Protein AF-A0A0D0CBL3-F1 (afdb_monomer)

pLDDT: mean 82.19, std 15.25, range [39.78, 95.94]

Foldseek 3Di:
DPQDQLNLQQVQLCVVVPDTDAPPQQADPLADPVCNVVGDDPQWDFDQDSNRYTGTAAGQQDDQPDRRQVSHDPHDPPPRDRDHDDCVPDDDDLPPFAAQDKRKGPQKDKDWAQDPDDDDDPPHAPPRNTDIDIDHPDPGMYIDHDHRRVHD

Sequence (152 aa):
MCTNASETYARLLLHHGHGYPLWVPEPNEALPQEYLTEGVGVGDVGIVTAGGSFDFLFNVFKPAEHLINRCQPGGLPEGFVPLPWDPRFLQVNSHQHRSGVPISSRGTQSIEFEVGASAPIPGAPSKIEGGIELKFSDSRGAMLMLPNGASE

Secondary structure (DSSP, 8-state):
----HHHHHHHHHGGG-SS---SS-SPPTTS-HHHHHH-S-TTEEEEE-TTS-EEEEEETTS-TTSHHHHT-TT-SPTT--PPP--GGG----TTSS-TT--EE-TTEEEEEE--TT--PPTTS-TT-SSEEEEEESSS---EEPPGGGS--

Nearest PDB structures (foldseek):
  2cui-assembly1_A  TM=2.599E-01  e=6.346E+00  Homo sapiens
  8eyr-assembly1_A  TM=2.418E-01  e=8.286E+00  Mus musculus

Mean predicted aligned error: 8.56 Å

Solvent-accessible surface area (backbone atoms only — not comparable to full-atom values): 9678 Å² total; per-residue (Å²): 131,88,74,51,70,28,57,49,38,22,64,41,48,38,83,74,69,85,56,83,56,58,62,36,77,68,63,61,84,90,51,56,69,70,46,65,71,68,43,92,55,94,51,58,40,62,45,78,43,90,77,17,31,56,50,79,59,36,42,46,58,49,48,72,85,35,69,78,35,57,73,31,92,85,58,72,65,89,86,72,70,53,47,91,79,59,79,85,74,60,86,81,63,80,73,76,40,57,57,84,55,64,52,56,20,84,67,56,46,77,47,81,37,83,41,83,87,70,76,89,61,89,86,58,38,97,81,60,72,40,50,78,48,78,46,55,76,51,102,67,75,34,75,45,78,43,53,56,20,69,45,132

Organism: NCBI:txid944289

Radius of gyration: 18.69 Å; Cα contacts (8 Å, |Δi|>4): 217; chains: 1; bounding box: 47×32×45 Å

Structure (mmCIF, N/CA/C/O backbone):
data_AF-A0A0D0CBL3-F1
#
_entry.id   AF-A0A0D0CBL3-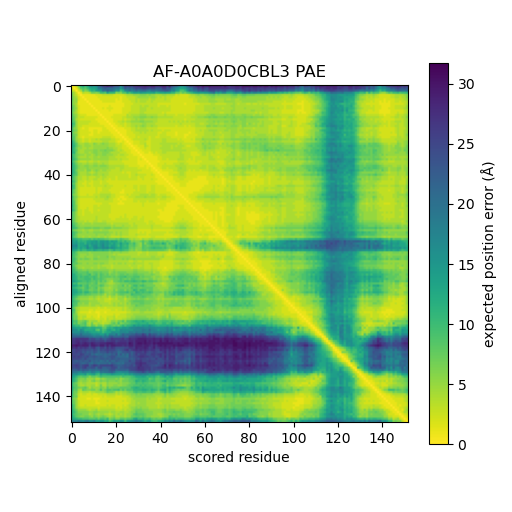F1
#
loop_
_atom_site.group_PDB
_atom_site.id
_atom_site.type_symbol
_atom_site.label_atom_id
_atom_site.label_alt_id
_atom_site.label_comp_id
_atom_site.label_asym_id
_atom_site.label_entity_id
_atom_site.label_seq_id
_atom_site.pdbx_PDB_ins_code
_atom_site.Cartn_x
_atom_site.Cartn_y
_atom_site.Cartn_z
_atom_site.occupancy
_atom_site.B_iso_or_equiv
_atom_site.auth_seq_id
_atom_site.auth_comp_id
_atom_site.auth_asym_id
_atom_site.auth_atom_id
_atom_site.pdbx_PDB_model_num
ATOM 1 N N . MET A 1 1 ? -7.022 -7.325 -22.869 1.00 41.88 1 MET A N 1
ATOM 2 C CA . MET A 1 1 ? -7.421 -6.451 -21.746 1.00 41.88 1 MET A CA 1
ATOM 3 C C . MET A 1 1 ? -6.266 -5.501 -21.487 1.00 41.88 1 MET A C 1
ATOM 5 O O . MET A 1 1 ? -5.156 -5.985 -21.302 1.00 41.88 1 MET A O 1
ATOM 9 N N . CYS A 1 2 ? -6.475 -4.186 -21.576 1.00 48.31 2 CYS A N 1
ATOM 10 C CA . CYS A 1 2 ? -5.443 -3.217 -21.208 1.00 48.31 2 CYS A CA 1
ATOM 11 C C . CYS A 1 2 ? -5.295 -3.256 -19.684 1.00 48.31 2 CYS A C 1
ATOM 13 O O . CYS A 1 2 ? -6.184 -2.794 -18.978 1.00 48.31 2 CYS A O 1
ATOM 15 N N . THR A 1 3 ? -4.222 -3.868 -19.187 1.00 61.81 3 THR A N 1
ATOM 16 C CA . THR A 1 3 ? -3.874 -3.829 -17.762 1.00 61.81 3 THR A CA 1
ATOM 17 C C . THR A 1 3 ? -3.612 -2.374 -17.393 1.00 61.81 3 THR A C 1
ATOM 19 O O . THR A 1 3 ? -2.796 -1.731 -18.060 1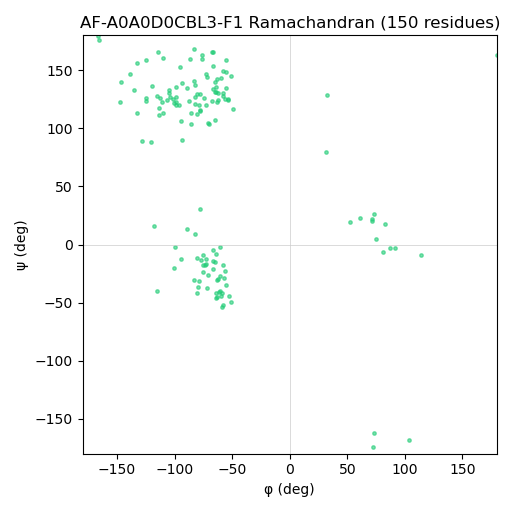.00 61.81 3 THR A O 1
ATOM 22 N N . ASN A 1 4 ? -4.307 -1.837 -16.391 1.00 85.38 4 ASN A N 1
ATOM 23 C CA . ASN A 1 4 ? -4.087 -0.455 -15.964 1.00 85.38 4 ASN A CA 1
ATOM 24 C C . ASN A 1 4 ? -2.674 -0.300 -15.345 1.00 85.38 4 ASN A C 1
ATOM 26 O O . ASN A 1 4 ? -1.962 -1.287 -15.104 1.00 85.38 4 ASN A O 1
ATOM 30 N N . A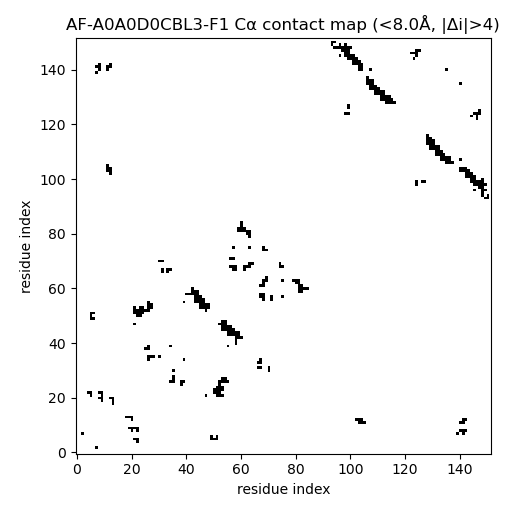LA A 1 5 ? -2.214 0.944 -15.173 1.00 91.19 5 ALA A N 1
ATOM 31 C CA . ALA A 1 5 ? -0.848 1.218 -14.718 1.00 91.19 5 ALA A CA 1
ATOM 32 C C . ALA A 1 5 ? -0.572 0.633 -13.324 1.00 91.19 5 ALA A C 1
ATOM 34 O O . ALA A 1 5 ? 0.476 0.021 -13.128 1.00 91.19 5 ALA A O 1
ATOM 35 N N . SER A 1 6 ? -1.538 0.733 -12.405 1.00 93.62 6 SER A N 1
ATOM 36 C CA . SER A 1 6 ? -1.432 0.215 -11.037 1.00 93.62 6 SER A CA 1
ATOM 37 C C . SER A 1 6 ? -1.275 -1.306 -10.994 1.00 93.62 6 SER A C 1
ATOM 39 O O . SER A 1 6 ? -0.384 -1.813 -10.316 1.00 93.62 6 SER A O 1
ATOM 41 N N . GLU A 1 7 ? -2.061 -2.052 -11.772 1.00 93.12 7 GLU A N 1
ATOM 42 C CA . GLU A 1 7 ? -1.938 -3.509 -11.878 1.00 93.12 7 GLU A CA 1
ATOM 43 C C . GLU A 1 7 ? -0.588 -3.913 -12.486 1.00 93.12 7 GLU A C 1
ATOM 45 O O . GLU A 1 7 ? 0.062 -4.855 -12.029 1.00 93.12 7 GLU A O 1
ATOM 50 N N . THR A 1 8 ? -0.138 -3.191 -13.517 1.00 93.38 8 THR A N 1
ATOM 51 C CA . THR A 1 8 ? 1.170 -3.443 -14.134 1.00 93.38 8 THR A CA 1
ATOM 52 C C . THR A 1 8 ? 2.301 -3.185 -13.145 1.00 93.38 8 THR A C 1
ATOM 54 O O . THR A 1 8 ? 3.188 -4.028 -13.025 1.00 93.38 8 THR A O 1
ATOM 57 N N . TYR A 1 9 ? 2.242 -2.072 -12.419 1.00 94.81 9 TYR A N 1
ATOM 58 C CA . TYR A 1 9 ? 3.202 -1.702 -11.389 1.00 94.81 9 TYR A CA 1
ATOM 59 C C . TYR A 1 9 ? 3.285 -2.759 -10.286 1.00 94.81 9 TYR A C 1
ATOM 61 O O . TYR A 1 9 ? 4.358 -3.318 -10.049 1.00 94.81 9 TYR A O 1
ATOM 69 N N . ALA A 1 10 ? 2.138 -3.109 -9.693 1.00 95.00 10 ALA A N 1
ATOM 70 C CA . ALA A 1 10 ? 2.061 -4.109 -8.639 1.00 95.00 10 ALA A CA 1
ATOM 71 C C . ALA A 1 10 ? 2.616 -5.455 -9.121 1.00 95.00 10 ALA A C 1
ATOM 73 O O . ALA A 1 10 ? 3.535 -6.003 -8.519 1.00 95.00 10 ALA A O 1
ATOM 74 N N . ARG A 1 11 ? 2.141 -5.960 -10.267 1.00 93.88 11 ARG A N 1
ATOM 75 C CA . ARG A 1 11 ? 2.584 -7.250 -10.820 1.00 93.88 11 ARG A CA 1
ATOM 76 C C . ARG A 1 11 ? 4.089 -7.294 -11.081 1.00 93.88 11 ARG A C 1
ATOM 78 O O . ARG A 1 11 ? 4.717 -8.322 -10.837 1.00 93.88 11 ARG A O 1
ATOM 85 N N . LEU A 1 12 ? 4.659 -6.213 -11.610 1.00 95.19 12 LEU A N 1
ATOM 86 C CA . LEU A 1 12 ? 6.072 -6.171 -11.972 1.00 95.19 12 LEU A CA 1
ATOM 87 C C . LEU A 1 12 ? 7.006 -6.039 -10.767 1.00 95.19 12 LEU A C 1
ATOM 89 O O . LEU A 1 12 ? 8.152 -6.454 -10.888 1.00 95.19 12 LEU A O 1
ATOM 93 N N . LEU A 1 13 ? 6.549 -5.512 -9.629 1.00 95.50 13 LEU A N 1
ATOM 94 C CA . LEU A 1 13 ? 7.373 -5.392 -8.420 1.00 95.50 13 LEU A CA 1
ATOM 95 C C . LEU A 1 13 ? 7.103 -6.495 -7.382 1.00 95.50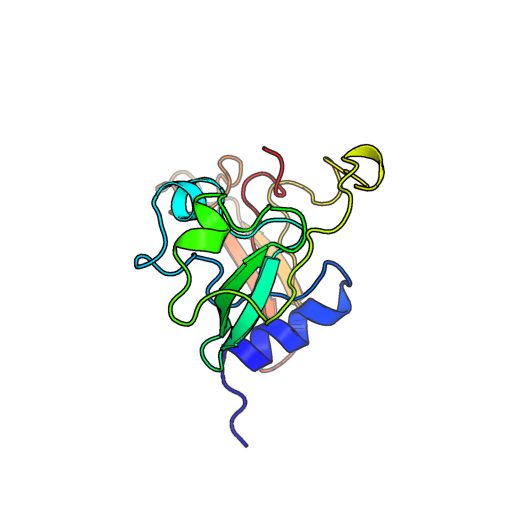 13 LEU A C 1
ATOM 97 O O . LEU A 1 13 ? 7.980 -6.790 -6.571 1.00 95.50 13 LEU A O 1
ATOM 101 N N . LEU A 1 14 ? 5.947 -7.170 -7.438 1.00 94.31 14 LEU A N 1
ATOM 102 C CA . LEU A 1 14 ? 5.545 -8.202 -6.468 1.00 94.31 14 LEU A CA 1
ATOM 103 C C . LEU A 1 14 ? 6.551 -9.359 -6.357 1.00 94.31 14 LEU A C 1
ATOM 105 O O . LEU A 1 14 ? 6.702 -9.959 -5.295 1.00 94.31 14 LEU A O 1
ATOM 109 N N . HIS A 1 15 ? 7.280 -9.662 -7.435 1.00 91.12 15 HIS A N 1
ATOM 110 C CA . HIS A 1 15 ? 8.254 -10.757 -7.452 1.00 91.12 15 HIS A CA 1
ATOM 111 C C . HIS A 1 15 ? 9.443 -10.553 -6.500 1.00 91.12 15 HIS A C 1
ATOM 113 O O . HIS A 1 15 ? 10.200 -11.498 -6.287 1.00 91.12 15 HIS A O 1
ATOM 119 N N . HIS A 1 16 ? 9.668 -9.335 -5.994 1.00 91.38 16 HIS A N 1
ATOM 120 C CA . HIS A 1 16 ? 10.720 -9.060 -5.010 1.00 91.38 16 HIS A CA 1
ATOM 121 C C . HIS A 1 16 ? 10.359 -9.546 -3.603 1.00 91.38 16 HIS A C 1
ATOM 123 O O . HIS A 1 16 ? 11.246 -9.708 -2.771 1.00 91.38 16 HIS A O 1
ATOM 129 N N . GLY A 1 17 ? 9.076 -9.810 -3.327 1.00 90.62 17 GLY A N 1
ATOM 130 C CA . GLY A 1 17 ? 8.637 -10.332 -2.031 1.00 90.62 17 GLY A CA 1
ATOM 131 C C . GLY A 1 17 ? 8.709 -9.319 -0.883 1.00 90.62 17 GLY A C 1
ATOM 132 O O . GLY A 1 17 ? 8.761 -9.721 0.273 1.00 90.62 17 GLY A O 1
ATOM 133 N N . HIS A 1 18 ? 8.705 -8.016 -1.179 1.00 89.31 18 HIS A N 1
ATOM 134 C CA . HIS A 1 18 ? 8.755 -6.936 -0.180 1.00 89.31 18 HIS A CA 1
ATOM 135 C C . HIS A 1 18 ? 7.370 -6.479 0.314 1.00 89.31 18 HIS A C 1
ATOM 137 O O . HIS A 1 18 ? 7.252 -5.431 0.937 1.00 89.31 18 HIS A O 1
ATOM 143 N N . GLY A 1 19 ? 6.318 -7.246 0.020 1.00 90.00 19 GLY A N 1
ATOM 144 C CA . GLY A 1 19 ? 4.926 -6.849 0.233 1.00 90.00 19 GLY A CA 1
ATOM 145 C C . GLY A 1 19 ? 4.231 -6.437 -1.065 1.00 90.00 19 GLY A C 1
ATOM 146 O O . GLY A 1 19 ? 4.730 -6.698 -2.163 1.00 90.00 19 GLY A O 1
ATOM 147 N N . TYR A 1 20 ? 3.045 -5.838 -0.938 1.00 93.06 20 TYR A N 1
ATOM 148 C CA . TYR A 1 20 ? 2.241 -5.407 -2.080 1.00 93.06 20 TYR A CA 1
ATOM 149 C C . TYR A 1 20 ? 2.627 -3.979 -2.515 1.00 93.06 20 TYR A C 1
ATOM 151 O O . TYR A 1 20 ? 2.535 -3.067 -1.694 1.00 93.06 20 TYR A O 1
ATOM 159 N N . PRO A 1 21 ? 3.024 -3.739 -3.779 1.00 93.00 21 PRO A N 1
ATOM 160 C CA . PRO A 1 21 ? 3.384 -2.402 -4.250 1.00 93.00 21 PRO A CA 1
ATOM 161 C C . PRO A 1 21 ? 2.128 -1.565 -4.525 1.00 93.00 21 PRO A C 1
ATOM 163 O O . PRO A 1 21 ? 1.359 -1.885 -5.435 1.00 93.00 21 PRO A O 1
ATOM 166 N N . LEU A 1 22 ? 1.929 -0.485 -3.767 1.00 92.50 22 LEU A N 1
ATOM 167 C CA . LEU A 1 22 ? 0.858 0.485 -4.013 1.00 92.50 22 LEU A CA 1
ATOM 168 C C . LEU A 1 22 ? 1.281 1.493 -5.085 1.00 92.50 22 LEU A C 1
ATOM 170 O O . LEU A 1 22 ? 2.410 1.975 -5.078 1.00 92.50 22 LEU A O 1
ATOM 174 N N . TRP A 1 23 ? 0.369 1.803 -6.007 1.00 93.44 23 TRP A N 1
ATOM 175 C CA . TRP A 1 23 ? 0.608 2.795 -7.063 1.00 93.44 23 TRP A CA 1
ATOM 176 C C . TRP A 1 23 ? 0.427 4.223 -6.548 1.00 93.44 23 TRP A C 1
ATOM 178 O O . TRP A 1 23 ? 1.169 5.114 -6.945 1.00 93.44 23 TRP A O 1
ATOM 188 N N . VAL A 1 24 ? -0.550 4.414 -5.659 1.00 92.00 24 VAL A N 1
ATOM 189 C CA . VAL A 1 24 ? -0.801 5.665 -4.939 1.00 92.00 24 VAL A CA 1
ATOM 190 C C . VAL A 1 24 ? -0.672 5.338 -3.452 1.00 92.00 24 VAL A C 1
ATOM 192 O O . VAL A 1 24 ? -1.643 4.874 -2.849 1.00 92.00 24 VAL A O 1
ATOM 195 N N . PRO A 1 25 ? 0.543 5.425 -2.885 1.00 88.31 25 PRO A N 1
ATOM 196 C CA . PRO A 1 25 ? 0.784 5.060 -1.493 1.00 88.31 25 PRO A CA 1
ATOM 197 C C . PRO A 1 25 ? 0.212 6.075 -0.494 1.00 88.31 25 PRO A C 1
ATOM 199 O O . PRO A 1 25 ? 0.087 5.746 0.683 1.00 88.31 25 PRO A O 1
ATOM 202 N N . GLU A 1 26 ? -0.116 7.293 -0.931 1.00 89.00 26 GLU A N 1
ATOM 203 C CA . GLU A 1 26 ? -0.629 8.345 -0.063 1.00 89.00 26 GLU A CA 1
ATOM 204 C C . GLU A 1 26 ? -1.997 7.969 0.538 1.00 89.00 26 GLU A C 1
ATOM 206 O O . GLU A 1 26 ? -2.880 7.480 -0.179 1.00 89.00 26 GLU A O 1
ATOM 211 N N . PRO A 1 27 ? -2.203 8.206 1.847 1.00 86.94 27 PRO A N 1
ATOM 212 C CA . PRO A 1 27 ? -3.490 7.967 2.479 1.00 86.94 27 PRO A CA 1
ATOM 213 C C . PRO A 1 27 ? -4.550 8.935 1.943 1.00 86.94 27 PRO A C 1
ATOM 215 O O . PRO A 1 27 ? -4.259 10.052 1.518 1.00 86.94 27 PRO A O 1
ATOM 218 N N . ASN A 1 28 ? -5.812 8.514 2.004 1.00 85.69 28 ASN A N 1
ATOM 219 C CA . ASN A 1 28 ? -6.939 9.365 1.638 1.00 85.69 28 ASN A CA 1
ATOM 220 C C . ASN A 1 28 ? -7.030 10.575 2.586 1.00 85.69 28 ASN A C 1
ATOM 222 O O . ASN A 1 28 ? -7.198 10.392 3.788 1.00 85.69 28 ASN A O 1
ATOM 226 N N . GLU A 1 29 ? -6.994 11.793 2.038 1.00 87.62 29 GLU A N 1
ATOM 227 C CA . GLU A 1 29 ? -7.055 13.067 2.779 1.00 87.62 29 GLU A CA 1
ATOM 228 C C . GLU A 1 29 ? -8.316 13.237 3.647 1.00 87.62 29 GLU A C 1
ATOM 230 O O . GLU A 1 29 ? -8.339 14.069 4.550 1.00 87.62 29 GLU A O 1
ATOM 235 N N . ALA A 1 30 ? -9.368 12.452 3.398 1.00 86.56 30 ALA A N 1
ATOM 236 C CA . ALA A 1 30 ? -10.570 12.429 4.229 1.00 86.56 30 ALA A CA 1
ATOM 237 C C . ALA A 1 30 ? -10.379 11.690 5.570 1.00 86.56 30 ALA A C 1
ATOM 239 O O . ALA A 1 30 ? -11.278 11.718 6.415 1.00 86.56 30 ALA A O 1
ATOM 240 N N . LEU A 1 31 ? -9.252 10.998 5.764 1.00 87.62 31 LEU A N 1
ATOM 241 C CA . LEU A 1 31 ? -8.933 10.294 7.004 1.00 87.62 31 LEU A CA 1
ATOM 242 C C . LEU A 1 31 ? -8.496 11.270 8.112 1.00 87.62 31 LEU A C 1
ATOM 244 O O . LEU A 1 31 ? -8.086 12.397 7.831 1.00 87.62 31 LEU A O 1
ATOM 248 N N . PRO A 1 32 ? -8.576 10.862 9.393 1.00 88.00 32 PRO A N 1
ATOM 249 C CA . PRO A 1 32 ? -8.149 11.700 10.511 1.00 88.00 32 PRO A CA 1
ATOM 250 C C . PRO A 1 32 ? -6.686 12.115 10.401 1.00 88.00 32 PRO A C 1
ATOM 252 O O . PRO A 1 32 ? -5.851 11.344 9.926 1.00 88.00 32 PRO A O 1
ATOM 255 N N . GLN A 1 33 ? -6.361 13.296 10.928 1.00 89.94 33 GLN A N 1
ATOM 256 C CA . GLN A 1 33 ? -5.004 13.843 10.900 1.00 89.94 33 GLN A CA 1
ATOM 257 C C . GLN A 1 33 ? -3.973 12.889 11.519 1.00 89.94 33 GLN A C 1
ATOM 259 O O . GLN A 1 33 ? -2.841 12.816 11.043 1.00 89.94 33 GLN A O 1
ATOM 264 N N . GLU A 1 34 ? -4.360 12.141 12.554 1.00 88.19 34 GLU A N 1
ATOM 265 C CA . GLU A 1 34 ? -3.517 11.121 13.174 1.00 88.19 34 GLU A CA 1
ATOM 266 C C . GLU A 1 34 ? -3.112 10.042 12.161 1.00 88.19 34 GLU A C 1
ATOM 268 O O . GLU A 1 34 ? -1.936 9.706 12.064 1.00 88.19 34 GLU A O 1
ATOM 273 N N . TYR A 1 35 ? -4.057 9.566 11.345 1.00 90.38 35 TYR A N 1
ATOM 274 C CA . TYR A 1 35 ? -3.778 8.578 10.302 1.00 90.38 35 TYR A CA 1
ATOM 275 C C . TYR A 1 35 ? -2.991 9.182 9.136 1.00 90.38 35 TYR A C 1
ATOM 277 O O . TYR A 1 35 ? -2.094 8.540 8.607 1.00 90.38 35 TYR A O 1
ATOM 285 N N . LEU A 1 36 ? -3.272 10.429 8.746 1.00 90.50 36 LEU A N 1
ATOM 286 C CA . LEU A 1 36 ? -2.503 11.111 7.696 1.00 90.50 36 LEU A CA 1
ATOM 287 C C . LEU A 1 36 ? -1.033 11.315 8.083 1.00 90.50 36 LEU A C 1
ATOM 289 O O . LEU A 1 36 ? -0.166 11.333 7.215 1.00 90.50 36 LEU A O 1
ATOM 293 N N . THR A 1 37 ? -0.762 11.477 9.380 1.00 88.44 37 THR A N 1
ATOM 294 C CA . THR A 1 37 ? 0.595 11.669 9.907 1.00 88.44 37 THR A CA 1
ATOM 295 C C . THR A 1 37 ? 1.346 10.343 10.035 1.00 88.44 37 THR A C 1
ATOM 297 O O . THR A 1 37 ? 2.528 10.292 9.713 1.00 88.44 37 THR A O 1
ATOM 300 N N . GLU A 1 38 ? 0.678 9.282 10.502 1.00 86.38 38 GLU A N 1
ATOM 301 C CA . GLU A 1 38 ? 1.283 7.948 10.661 1.00 86.38 38 GLU A CA 1
ATOM 302 C C . GLU A 1 38 ? 1.373 7.173 9.332 1.00 86.38 38 GLU A C 1
ATOM 304 O O . GLU A 1 38 ? 2.307 6.401 9.126 1.00 86.38 38 GLU A O 1
ATOM 309 N N . GLY A 1 39 ? 0.427 7.393 8.417 1.00 88.50 39 GLY A N 1
ATOM 310 C CA . GLY A 1 39 ? 0.280 6.631 7.181 1.00 88.50 39 GLY A CA 1
ATOM 311 C C . GLY A 1 39 ? -0.266 5.218 7.408 1.00 88.50 39 GLY A C 1
ATOM 312 O O . GLY A 1 39 ? -0.857 4.906 8.442 1.00 88.50 39 GLY A O 1
ATOM 313 N N . VAL A 1 40 ? -0.078 4.353 6.407 1.00 89.69 40 VAL A N 1
ATOM 314 C CA . VAL A 1 40 ? -0.478 2.941 6.492 1.00 89.69 40 VAL A CA 1
ATOM 315 C C . VAL A 1 40 ? 0.387 2.220 7.522 1.00 89.69 40 VAL A C 1
ATOM 317 O O . VAL A 1 40 ? 1.612 2.185 7.405 1.00 89.69 40 VAL A O 1
ATOM 320 N N . GLY A 1 41 ? -0.260 1.604 8.508 1.00 89.31 41 GLY A N 1
ATOM 321 C CA . GLY A 1 41 ? 0.387 0.950 9.638 1.00 89.31 41 GLY A CA 1
ATOM 322 C C . GLY A 1 41 ? 0.194 -0.565 9.678 1.00 89.31 41 GLY A C 1
ATOM 323 O O . GLY A 1 41 ? -0.668 -1.156 9.024 1.00 89.31 41 GLY A O 1
ATOM 324 N N . VAL A 1 42 ? 0.997 -1.230 10.512 1.00 91.38 42 VAL A N 1
ATOM 325 C CA . VAL A 1 42 ? 0.828 -2.666 10.760 1.00 91.38 42 VAL A CA 1
ATOM 326 C C . VAL A 1 42 ? -0.514 -2.923 11.450 1.00 91.38 42 VAL A C 1
ATOM 328 O O . VAL A 1 42 ? -0.849 -2.295 12.454 1.00 91.38 42 VAL A O 1
ATOM 331 N N . GLY A 1 43 ? -1.263 -3.890 10.920 1.00 93.50 43 GLY A N 1
ATOM 332 C CA . GLY A 1 43 ? -2.600 -4.241 11.398 1.00 93.50 43 GLY A CA 1
ATOM 333 C C . GLY A 1 43 ? -3.733 -3.509 10.691 1.00 93.50 43 GLY A C 1
ATOM 334 O O . GLY A 1 43 ? -4.892 -3.807 10.978 1.00 93.50 43 GLY A O 1
ATOM 335 N N . ASP A 1 44 ? -3.423 -2.598 9.772 1.00 93.75 44 ASP A N 1
ATOM 336 C CA . ASP A 1 44 ? -4.437 -1.964 8.945 1.00 93.75 44 ASP A CA 1
ATOM 337 C C . ASP A 1 44 ? -5.124 -2.991 8.044 1.00 93.75 44 ASP A C 1
ATOM 339 O O . ASP A 1 44 ? -4.498 -3.792 7.346 1.00 93.75 44 ASP A O 1
ATOM 343 N N . VAL A 1 45 ? -6.447 -2.935 8.058 1.00 94.06 45 VAL A N 1
ATOM 344 C CA . VAL A 1 45 ? -7.337 -3.633 7.143 1.00 94.06 45 VAL A CA 1
ATOM 345 C C . VAL A 1 45 ? -7.850 -2.595 6.166 1.00 94.06 45 VAL A C 1
ATOM 347 O O . VAL A 1 45 ? -8.273 -1.513 6.571 1.00 94.06 45 VAL A O 1
ATOM 350 N N . GLY A 1 46 ? -7.821 -2.919 4.880 1.00 92.44 46 GLY A N 1
ATOM 351 C CA . GLY A 1 46 ? -8.254 -2.003 3.838 1.00 92.44 46 GLY A CA 1
ATOM 352 C C . GLY A 1 46 ? -8.449 -2.682 2.494 1.00 92.44 46 GLY A C 1
ATOM 353 O O . GLY A 1 46 ? -8.241 -3.890 2.349 1.00 92.44 46 GLY A O 1
ATOM 354 N N . ILE A 1 47 ? -8.862 -1.891 1.508 1.00 92.88 47 ILE A N 1
ATOM 355 C CA . ILE A 1 47 ? -9.120 -2.335 0.138 1.00 92.88 47 ILE A CA 1
ATOM 356 C C . ILE A 1 47 ? -8.084 -1.698 -0.784 1.00 92.88 47 ILE A C 1
ATOM 358 O O . ILE A 1 47 ? -7.947 -0.479 -0.827 1.00 92.88 47 ILE A O 1
ATOM 362 N N . VAL A 1 48 ? -7.381 -2.514 -1.571 1.00 93.38 48 VAL A N 1
ATOM 363 C CA . VAL A 1 48 ? -6.573 -1.993 -2.681 1.00 93.38 48 VAL A CA 1
ATOM 364 C C . VAL A 1 48 ? -7.510 -1.663 -3.837 1.00 93.38 48 VAL A C 1
ATOM 366 O O . VAL A 1 48 ? -8.156 -2.550 -4.399 1.00 93.38 48 VAL A O 1
ATOM 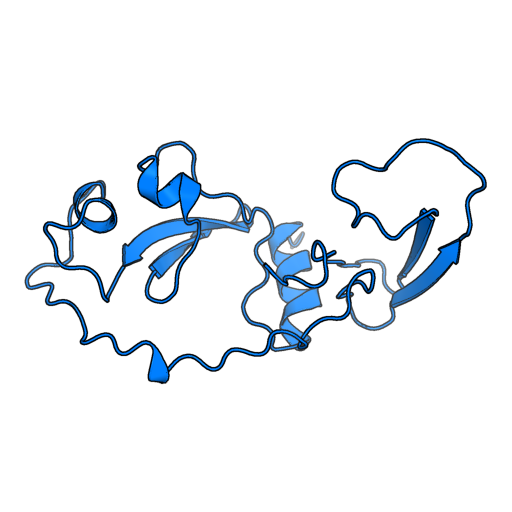369 N N . THR A 1 49 ? -7.609 -0.383 -4.184 1.00 92.12 49 THR A N 1
ATOM 370 C CA . THR A 1 49 ? -8.537 0.086 -5.216 1.00 92.12 49 THR A CA 1
ATOM 371 C C . THR A 1 49 ? -8.017 -0.232 -6.616 1.00 92.12 49 THR A C 1
ATOM 373 O O . THR A 1 49 ? -6.824 -0.446 -6.834 1.00 92.12 49 THR A O 1
ATOM 376 N N . ALA A 1 50 ? -8.896 -0.190 -7.623 1.00 90.75 50 ALA A N 1
ATOM 377 C CA . ALA A 1 50 ? -8.472 -0.314 -9.020 1.00 90.75 50 ALA A CA 1
ATOM 378 C C . ALA A 1 50 ? -7.496 0.806 -9.445 1.00 90.75 50 ALA A C 1
ATOM 380 O O . ALA A 1 50 ? -6.664 0.593 -10.328 1.00 90.75 50 ALA A O 1
ATOM 381 N N . GLY A 1 51 ? -7.571 1.978 -8.800 1.00 90.31 51 GLY A N 1
ATOM 382 C CA . GLY A 1 51 ? -6.621 3.082 -8.971 1.00 90.31 51 GLY A CA 1
ATOM 383 C C . GLY A 1 51 ? -5.251 2.820 -8.336 1.00 90.31 51 GLY A C 1
ATOM 384 O O . GLY A 1 51 ? -4.295 3.518 -8.654 1.00 90.31 51 GLY A O 1
ATOM 385 N N . GLY A 1 52 ? -5.134 1.778 -7.508 1.00 92.06 52 GLY A N 1
ATOM 386 C CA . GLY A 1 52 ? -3.906 1.384 -6.822 1.00 92.06 52 GLY A CA 1
ATOM 387 C C . GLY A 1 52 ? -3.624 2.150 -5.529 1.00 92.06 52 GLY A C 1
ATOM 388 O O . GLY A 1 52 ? -2.482 2.120 -5.069 1.00 92.06 52 GLY A O 1
ATOM 389 N N . SER A 1 53 ? -4.645 2.805 -4.969 1.00 92.62 53 SER A N 1
ATOM 390 C CA . SER A 1 53 ? -4.653 3.357 -3.607 1.00 92.62 53 SER A CA 1
ATOM 391 C C . SER A 1 53 ? -5.021 2.286 -2.580 1.00 92.62 53 SER A C 1
ATOM 393 O O . SER A 1 53 ? -5.520 1.216 -2.946 1.00 92.62 53 SER A O 1
ATOM 395 N N . PHE A 1 54 ? -4.824 2.590 -1.299 1.00 93.25 54 PHE A N 1
ATOM 396 C CA . PHE A 1 54 ? -5.284 1.770 -0.182 1.00 93.25 54 PHE A CA 1
ATOM 397 C C . PHE A 1 54 ? -6.374 2.499 0.616 1.00 93.25 54 PHE A C 1
ATOM 399 O O . PHE A 1 54 ? -6.105 3.488 1.295 1.00 93.25 54 PHE A O 1
ATOM 406 N N . ASP A 1 55 ? -7.605 1.994 0.538 1.00 91.19 55 ASP A N 1
ATOM 407 C CA . ASP A 1 55 ? -8.743 2.509 1.300 1.00 91.19 55 ASP A CA 1
ATOM 408 C C . ASP A 1 55 ? -8.769 1.849 2.680 1.00 91.19 55 ASP A C 1
ATOM 410 O O . ASP A 1 55 ? -9.147 0.683 2.825 1.00 91.19 55 ASP A O 1
ATOM 414 N N . PHE A 1 56 ? -8.341 2.598 3.693 1.00 92.12 56 PHE A N 1
ATOM 415 C CA . PHE A 1 56 ? -8.281 2.150 5.081 1.00 92.12 56 PHE A CA 1
ATOM 416 C C . PHE A 1 56 ? -9.679 1.907 5.681 1.00 92.12 56 PHE A C 1
ATOM 418 O O . PHE A 1 56 ? -10.556 2.766 5.584 1.00 92.12 56 PHE A O 1
ATOM 425 N N . LEU A 1 57 ? -9.860 0.769 6.364 1.00 92.12 57 LEU A N 1
ATOM 426 C CA . LEU A 1 57 ? -11.118 0.360 7.003 1.00 92.12 57 LEU A CA 1
ATOM 427 C C . LEU A 1 57 ? -11.059 0.270 8.527 1.00 92.12 57 LEU A C 1
ATOM 429 O O . LEU A 1 57 ? -12.052 0.564 9.165 1.00 92.12 57 LEU A O 1
ATOM 433 N N . PHE A 1 58 ? -9.985 -0.231 9.132 1.00 93.75 58 PHE A N 1
ATOM 434 C CA . PHE A 1 58 ? -9.741 -0.214 10.586 1.00 93.75 58 PHE A CA 1
ATOM 435 C C . PHE A 1 58 ? -8.399 -0.887 10.873 1.00 93.75 58 PHE A C 1
ATOM 437 O O . PHE A 1 58 ? -7.880 -1.629 10.044 1.00 93.75 58 PHE A O 1
ATOM 444 N N . ASN A 1 59 ? -7.845 -0.675 12.062 1.00 94.44 59 ASN A N 1
ATOM 445 C CA . ASN A 1 59 ? -6.657 -1.372 12.529 1.00 94.44 59 ASN A CA 1
ATOM 446 C C . ASN A 1 59 ? -7.040 -2.447 13.558 1.00 94.44 59 ASN A C 1
ATOM 448 O O . ASN A 1 59 ? -7.699 -2.157 14.561 1.00 94.44 59 ASN A O 1
ATOM 452 N N . VAL A 1 60 ? -6.606 -3.689 13.330 1.00 95.75 60 VAL A N 1
ATOM 453 C CA . VAL A 1 60 ? -6.960 -4.846 14.175 1.00 95.75 60 VAL A CA 1
ATOM 454 C C . VAL A 1 60 ? -6.388 -4.781 15.591 1.00 95.75 60 VAL A C 1
ATOM 456 O O . VAL A 1 60 ? -6.898 -5.460 16.475 1.00 95.75 60 VAL A O 1
ATOM 459 N N . PHE A 1 61 ? -5.336 -3.997 15.825 1.00 95.00 61 PHE A N 1
ATOM 460 C CA . PHE A 1 61 ? -4.663 -3.890 17.122 1.00 95.00 61 PHE A CA 1
ATOM 461 C C . PHE A 1 61 ? -5.171 -2.724 17.971 1.00 95.00 61 PHE A C 1
ATOM 463 O O . PHE A 1 61 ? -4.854 -2.628 19.157 1.00 95.00 61 PHE A O 1
ATOM 470 N N . LYS A 1 62 ? -5.943 -1.809 17.377 1.00 93.06 62 LYS A N 1
ATOM 471 C CA . LYS A 1 62 ? -6.470 -0.635 18.071 1.00 93.06 62 LYS A CA 1
ATOM 472 C C . LYS A 1 62 ? -7.871 -0.936 18.625 1.00 93.06 62 LYS A C 1
ATOM 474 O O . LYS A 1 62 ? -8.673 -1.568 17.938 1.00 93.06 62 LYS A O 1
ATOM 479 N N . PRO A 1 63 ? -8.202 -0.495 19.851 1.00 93.94 63 PRO A N 1
ATOM 480 C CA . PRO A 1 63 ? -9.550 -0.654 20.393 1.00 93.94 63 PRO A CA 1
ATOM 481 C C . PRO A 1 63 ? -10.564 0.205 19.625 1.00 93.94 63 PRO A C 1
ATOM 483 O O . PRO A 1 63 ? -10.187 1.114 18.881 1.00 93.94 63 PRO A O 1
ATOM 486 N N . ALA A 1 64 ? -11.855 -0.069 19.813 1.00 92.25 64 ALA A N 1
ATOM 487 C CA . ALA A 1 64 ? -12.926 0.606 19.081 1.00 92.25 64 ALA A CA 1
ATOM 488 C C . ALA A 1 64 ? -12.981 2.120 19.339 1.00 92.25 64 ALA A C 1
ATOM 490 O O . ALA A 1 64 ? -13.348 2.906 18.469 1.00 92.25 64 ALA A O 1
ATOM 491 N N . GLU A 1 65 ? -12.565 2.535 20.531 1.00 90.94 65 GLU A N 1
ATOM 492 C CA . GLU A 1 65 ? -12.565 3.920 20.988 1.00 90.94 65 GLU A CA 1
ATOM 493 C C . GLU A 1 65 ? -11.361 4.717 20.464 1.00 90.94 65 GLU A C 1
ATOM 495 O O . GLU A 1 65 ? -11.336 5.946 20.585 1.00 90.94 65 GLU A O 1
ATOM 500 N N . HIS A 1 66 ? -10.360 4.038 19.889 1.00 91.06 66 HIS A N 1
ATOM 501 C CA . HIS A 1 66 ? -9.182 4.683 19.322 1.00 91.06 66 HIS A CA 1
ATOM 502 C C . HIS A 1 66 ? -9.571 5.554 18.125 1.00 91.06 66 HIS A C 1
ATOM 504 O O . HIS A 1 66 ? -10.373 5.139 17.290 1.00 91.06 66 HIS A O 1
ATOM 510 N N . LEU A 1 67 ? -8.955 6.734 17.999 1.00 88.31 67 LEU A N 1
ATOM 511 C CA . LEU A 1 67 ? -9.289 7.730 16.969 1.00 88.31 67 LEU A CA 1
ATOM 512 C C . LEU A 1 67 ? -9.309 7.129 15.558 1.00 88.31 67 LEU A C 1
ATOM 514 O O . LEU A 1 67 ? -10.311 7.240 14.859 1.00 88.31 67 LEU A O 1
ATOM 518 N N . ILE A 1 68 ? -8.249 6.397 15.208 1.00 88.81 68 ILE A N 1
ATOM 519 C CA . ILE A 1 68 ? -8.109 5.694 13.924 1.00 88.81 68 ILE A CA 1
ATOM 520 C C . ILE A 1 68 ? -9.309 4.774 13.607 1.00 88.81 68 ILE A C 1
ATOM 522 O O . ILE A 1 68 ? -9.824 4.810 12.495 1.00 88.81 68 ILE A O 1
ATOM 526 N N . ASN A 1 69 ? -9.796 3.986 14.572 1.00 92.25 69 ASN A N 1
ATOM 527 C CA . ASN A 1 69 ? -10.905 3.049 14.342 1.00 92.25 69 ASN A CA 1
ATOM 528 C C . ASN A 1 69 ? -12.279 3.722 14.434 1.00 92.25 69 ASN A C 1
ATOM 530 O O . ASN A 1 69 ? -13.218 3.320 13.752 1.00 92.25 69 ASN A O 1
ATOM 534 N N . ARG A 1 70 ? -12.405 4.763 15.261 1.00 85.88 70 ARG A N 1
ATOM 535 C CA . ARG A 1 70 ? -13.669 5.470 15.487 1.00 85.88 70 ARG A CA 1
ATOM 536 C C . ARG A 1 70 ? -14.113 6.301 14.283 1.00 85.88 70 ARG A C 1
ATOM 538 O O . ARG A 1 70 ? -15.300 6.564 14.130 1.00 85.88 70 ARG A O 1
ATOM 545 N N . CYS A 1 71 ? -13.177 6.732 13.444 1.00 74.00 71 CYS A N 1
ATOM 546 C CA . CYS A 1 71 ? -13.453 7.608 12.305 1.00 74.00 71 CYS A CA 1
ATOM 547 C C . CYS A 1 71 ? -13.971 6.879 11.058 1.00 74.00 71 CYS A C 1
ATOM 549 O O . CYS A 1 71 ? -14.086 7.488 9.998 1.00 74.00 71 CYS A O 1
ATOM 551 N N . GLN A 1 72 ? -14.297 5.593 11.182 1.00 73.19 72 GLN A N 1
ATOM 552 C CA . GLN A 1 72 ? -14.668 4.748 10.059 1.00 73.19 72 GLN A CA 1
ATOM 553 C C . GLN A 1 72 ? -16.136 4.906 9.651 1.00 73.19 72 GLN A C 1
ATOM 555 O O . GLN A 1 72 ? -17.035 4.649 10.464 1.00 73.19 72 GLN A O 1
ATOM 560 N N . PRO A 1 73 ? -16.416 5.300 8.392 1.00 67.19 73 PRO A N 1
ATOM 561 C CA . PRO A 1 73 ? -17.776 5.354 7.875 1.00 67.19 73 PRO A CA 1
ATOM 562 C C . PRO A 1 73 ? -18.360 3.934 7.810 1.00 67.19 73 PRO A C 1
ATOM 564 O O . PRO A 1 73 ? -17.974 3.132 6.969 1.00 67.19 73 PRO A O 1
ATOM 567 N N . GLY A 1 74 ? -19.292 3.617 8.712 1.00 74.44 74 GLY A N 1
ATOM 568 C CA . GLY A 1 74 ? -19.910 2.286 8.821 1.00 74.44 74 GLY A CA 1
ATOM 569 C C . GLY A 1 74 ? -19.591 1.538 10.117 1.00 74.44 74 GLY A C 1
ATOM 570 O O . GLY A 1 74 ? -20.254 0.546 10.412 1.00 74.44 74 GLY A O 1
ATOM 571 N N . GLY A 1 75 ? -18.661 2.053 10.928 1.00 83.88 75 GLY A N 1
ATOM 572 C CA . GLY A 1 75 ? -18.267 1.439 12.194 1.00 83.88 75 GLY A CA 1
ATOM 573 C C . GLY A 1 75 ? -17.435 0.166 12.019 1.00 83.88 75 GLY A C 1
ATOM 574 O O . GLY A 1 75 ? -17.033 -0.205 10.919 1.00 83.88 75 GLY A O 1
ATOM 575 N N . LEU A 1 76 ? -17.147 -0.492 13.139 1.00 93.56 76 LEU A N 1
ATOM 576 C CA . LEU A 1 76 ? -16.391 -1.744 13.165 1.00 93.56 76 LEU A CA 1
ATOM 577 C C . LEU A 1 76 ? -17.323 -2.948 12.981 1.00 93.56 76 LEU A C 1
ATOM 579 O O . LEU A 1 76 ? -18.519 -2.836 13.263 1.00 93.56 76 LEU A O 1
ATOM 583 N N . PRO A 1 77 ? -16.791 -4.113 12.563 1.00 92.25 77 PRO A N 1
ATOM 584 C CA . PRO A 1 77 ? -17.558 -5.353 12.549 1.00 92.25 77 PRO A CA 1
ATOM 585 C C . PRO A 1 77 ? -18.230 -5.628 13.900 1.00 92.25 77 PRO A C 1
ATOM 587 O O . PRO A 1 77 ? -17.668 -5.341 14.961 1.00 92.25 77 PRO A O 1
ATOM 590 N N . GLU A 1 78 ? -19.428 -6.213 13.869 1.00 92.56 78 GLU A N 1
ATOM 591 C CA . GLU A 1 78 ? -20.145 -6.577 15.090 1.00 92.56 78 GLU A CA 1
ATOM 592 C C . GLU A 1 78 ? -19.298 -7.525 15.951 1.00 92.56 78 GLU A C 1
ATOM 594 O O . GLU A 1 78 ? -18.743 -8.510 15.461 1.00 92.56 78 GLU A O 1
ATOM 599 N N . GLY A 1 79 ? -19.173 -7.205 17.242 1.00 93.56 79 GLY A N 1
ATOM 600 C CA . GLY A 1 79 ? -18.345 -7.977 18.167 1.00 93.56 79 GLY A CA 1
ATOM 601 C C . GLY A 1 79 ? -16.837 -7.816 17.954 1.00 93.56 79 GLY A C 1
ATOM 602 O O . GLY A 1 79 ? -16.084 -8.682 18.393 1.00 93.56 79 GLY A O 1
ATOM 603 N N . PHE A 1 80 ? -16.379 -6.742 17.295 1.00 95.12 80 PHE A N 1
ATOM 604 C CA . PHE A 1 80 ? -14.952 -6.454 17.153 1.00 95.12 80 PHE A CA 1
ATOM 605 C C . PHE A 1 80 ? -14.244 -6.439 18.515 1.00 95.12 80 PHE A C 1
ATOM 607 O O . PHE A 1 80 ? -14.598 -5.680 19.419 1.00 95.12 80 PHE A O 1
ATOM 614 N N . VAL A 1 81 ? -13.199 -7.258 18.627 1.00 95.81 81 VAL A N 1
ATOM 615 C CA . VAL A 1 81 ? -12.271 -7.281 19.757 1.00 95.81 81 VAL A CA 1
ATOM 616 C C . VAL A 1 81 ? -10.864 -7.090 19.191 1.00 95.81 81 VAL A C 1
ATOM 618 O O . VAL A 1 81 ? -10.483 -7.847 18.294 1.00 95.81 81 VAL A O 1
ATOM 621 N N . PRO A 1 82 ? -10.087 -6.106 19.680 1.00 95.94 82 PRO A N 1
ATOM 622 C CA . PRO A 1 82 ? -8.738 -5.880 19.187 1.00 95.94 82 PRO A CA 1
ATOM 623 C C . PRO A 1 82 ? -7.835 -7.080 19.481 1.00 95.94 82 PRO A C 1
ATOM 625 O O . PRO A 1 82 ? -7.909 -7.700 20.546 1.00 95.94 82 PRO A O 1
ATOM 628 N N . LEU A 1 83 ? -6.951 -7.386 18.536 1.00 95.19 83 LEU A N 1
ATOM 629 C CA . LEU A 1 83 ? -5.921 -8.398 18.714 1.00 95.19 83 LEU A CA 1
ATOM 630 C C . LEU A 1 83 ? -4.835 -7.889 19.674 1.00 95.19 83 LEU A C 1
ATOM 632 O O . LEU A 1 83 ? -4.520 -6.695 19.671 1.00 95.19 83 LEU A O 1
ATOM 636 N N . PRO A 1 84 ? -4.222 -8.776 20.479 1.00 93.38 84 PRO A N 1
ATOM 637 C CA . PRO A 1 84 ? -3.080 -8.395 21.294 1.00 93.38 84 PRO A CA 1
ATOM 638 C C . PRO A 1 84 ? -1.924 -7.958 20.391 1.00 93.38 84 PRO A C 1
ATOM 640 O O . PRO A 1 84 ? -1.549 -8.663 19.453 1.00 93.38 84 PRO A O 1
ATOM 643 N N . TRP A 1 85 ? -1.350 -6.798 20.696 1.00 90.94 85 TRP A N 1
ATOM 644 C CA . TRP A 1 85 ? -0.193 -6.259 19.995 1.00 90.94 85 TRP A CA 1
ATOM 645 C C . TRP A 1 85 ? 1.067 -6.402 20.838 1.00 90.94 85 TRP A C 1
ATOM 647 O O . TRP A 1 85 ? 1.098 -5.998 22.001 1.00 90.94 85 TRP A O 1
ATOM 657 N N . ASP A 1 86 ? 2.116 -6.937 20.225 1.00 89.44 86 ASP A N 1
ATOM 658 C CA . ASP A 1 86 ? 3.457 -6.963 20.791 1.00 89.44 86 ASP A CA 1
ATOM 659 C C . ASP A 1 86 ? 4.448 -6.503 19.711 1.00 89.44 86 ASP A C 1
ATOM 661 O O . ASP A 1 86 ? 4.646 -7.216 18.720 1.00 89.44 86 ASP A O 1
ATOM 665 N N . PRO A 1 87 ? 5.095 -5.335 19.883 1.00 84.25 87 PRO A N 1
ATOM 666 C CA . PRO A 1 87 ? 6.059 -4.810 18.919 1.00 84.25 87 PRO A CA 1
ATOM 667 C C . PRO A 1 87 ? 7.212 -5.775 18.631 1.00 84.25 87 PRO A C 1
ATOM 669 O O . PRO A 1 87 ? 7.829 -5.698 17.575 1.00 84.25 87 PRO A O 1
ATOM 672 N N . ARG A 1 88 ? 7.504 -6.709 19.548 1.00 86.81 88 ARG A N 1
ATOM 673 C CA . ARG A 1 88 ? 8.573 -7.706 19.387 1.00 86.81 88 ARG A CA 1
ATOM 674 C C . ARG A 1 88 ? 8.297 -8.709 18.266 1.00 86.81 88 ARG A C 1
ATOM 676 O O . ARG A 1 88 ? 9.217 -9.413 17.861 1.00 86.81 88 ARG A O 1
ATOM 683 N N . PHE A 1 89 ? 7.063 -8.787 17.763 1.00 82.50 89 PHE A N 1
ATOM 684 C CA . PHE A 1 89 ? 6.742 -9.593 16.585 1.00 82.50 89 PHE A CA 1
ATOM 685 C C . PHE A 1 89 ? 7.164 -8.935 15.270 1.00 82.50 89 PHE A C 1
ATOM 687 O O . PHE A 1 89 ? 7.204 -9.611 14.242 1.00 82.50 89 PHE A O 1
ATOM 694 N N . LEU A 1 90 ? 7.510 -7.646 15.284 1.00 85.19 90 LEU A N 1
ATOM 695 C CA . LEU A 1 90 ? 8.008 -6.965 14.100 1.00 85.19 90 LEU A CA 1
ATOM 696 C C . LEU A 1 90 ? 9.476 -7.300 13.864 1.00 85.19 90 LEU A C 1
ATOM 698 O O . LEU A 1 90 ? 10.348 -6.995 14.677 1.00 85.19 90 LEU A O 1
ATOM 702 N N . GLN A 1 91 ? 9.755 -7.884 12.701 1.00 82.69 91 GLN A N 1
ATOM 703 C CA . GLN A 1 91 ? 11.113 -7.918 12.183 1.00 82.69 91 GLN A CA 1
ATOM 704 C C . GLN A 1 91 ? 11.422 -6.577 11.529 1.00 82.69 91 GLN A C 1
ATOM 706 O O . GLN A 1 91 ? 10.854 -6.234 10.495 1.00 82.69 91 GLN A O 1
ATOM 711 N N . VAL A 1 92 ? 12.331 -5.826 12.143 1.00 82.44 92 VAL A N 1
ATOM 712 C CA . VAL A 1 92 ? 12.817 -4.554 11.609 1.00 82.44 92 VAL A CA 1
ATOM 713 C C . VAL A 1 92 ? 14.182 -4.787 10.978 1.00 82.44 92 VAL A C 1
ATOM 715 O O . VAL A 1 92 ? 15.096 -5.295 11.628 1.00 82.44 92 VAL A O 1
ATOM 718 N N . ASN A 1 93 ? 14.324 -4.408 9.710 1.00 83.44 93 ASN A N 1
ATOM 719 C CA . ASN A 1 93 ? 15.590 -4.465 8.991 1.00 83.44 93 ASN A CA 1
ATOM 720 C C . ASN A 1 93 ? 15.891 -3.105 8.352 1.00 83.44 93 ASN A C 1
ATOM 722 O O . ASN A 1 93 ? 15.549 -2.851 7.199 1.00 83.44 93 ASN A O 1
ATOM 726 N N . SER A 1 94 ? 16.570 -2.240 9.106 1.00 78.56 94 SER A N 1
ATOM 727 C CA . SER A 1 94 ? 16.942 -0.877 8.692 1.00 78.56 94 SER A CA 1
ATOM 728 C C . SER A 1 94 ? 17.908 -0.818 7.501 1.00 78.56 94 SER A C 1
ATOM 730 O O . SER A 1 94 ? 18.177 0.258 6.975 1.00 78.56 94 SER A O 1
ATOM 732 N N . HIS A 1 95 ? 18.452 -1.958 7.068 1.00 80.25 95 HIS A N 1
ATOM 733 C CA . HIS A 1 95 ? 19.392 -2.052 5.951 1.00 80.25 95 HIS A CA 1
ATOM 734 C C . HIS A 1 95 ? 18.854 -2.902 4.797 1.00 80.25 95 HIS A C 1
ATOM 736 O O . HIS A 1 95 ? 19.622 -3.316 3.928 1.00 80.25 95 HIS A O 1
ATOM 742 N N . GLN A 1 96 ? 17.543 -3.165 4.777 1.00 85.50 96 GLN A N 1
ATOM 743 C CA . GLN A 1 96 ? 16.911 -3.978 3.740 1.00 85.50 96 GLN A CA 1
ATOM 744 C C . GLN A 1 96 ? 17.081 -3.374 2.341 1.00 85.50 96 GLN A C 1
ATOM 746 O O . GLN A 1 96 ? 17.334 -4.107 1.384 1.00 85.50 96 GLN A O 1
ATOM 751 N N . HIS A 1 97 ? 16.975 -2.049 2.221 1.00 88.06 97 HIS A N 1
ATOM 752 C CA . HIS A 1 97 ? 17.119 -1.344 0.953 1.00 88.06 97 HIS A CA 1
ATOM 753 C C . HIS A 1 97 ? 18.276 -0.354 1.009 1.00 88.06 97 HIS A C 1
ATOM 755 O O . HIS A 1 97 ? 18.477 0.371 1.981 1.00 88.06 97 HIS A O 1
ATOM 761 N N . ARG A 1 98 ? 19.067 -0.329 -0.063 1.00 83.31 98 ARG A N 1
ATOM 762 C CA . ARG A 1 98 ? 20.176 0.614 -0.195 1.00 83.31 98 ARG A CA 1
ATOM 763 C C . ARG A 1 98 ? 19.633 1.963 -0.651 1.00 83.31 98 ARG A C 1
ATOM 765 O O . ARG A 1 98 ? 18.920 2.036 -1.648 1.00 83.31 98 ARG A O 1
ATOM 772 N N . SER A 1 99 ? 20.018 3.026 0.049 1.00 83.38 99 SER A N 1
ATOM 773 C CA . SER A 1 99 ? 19.729 4.396 -0.380 1.00 83.38 99 SER A CA 1
ATOM 774 C C . SER A 1 99 ? 20.249 4.645 -1.800 1.00 83.38 99 SER A C 1
ATOM 776 O O . SER A 1 99 ? 21.371 4.257 -2.125 1.00 83.38 99 SER A O 1
ATOM 778 N N . GLY A 1 100 ? 19.417 5.268 -2.637 1.00 79.50 100 GLY A N 1
ATOM 779 C CA . GLY A 1 100 ? 19.736 5.585 -4.033 1.00 79.50 100 GLY A CA 1
ATOM 780 C C . GLY A 1 100 ? 19.566 4.430 -5.025 1.00 79.50 100 GLY A C 1
ATOM 781 O O . GLY A 1 100 ? 19.649 4.671 -6.223 1.00 79.50 100 GLY A O 1
ATOM 782 N N . VAL A 1 101 ? 19.281 3.204 -4.569 1.00 84.00 101 VAL A N 1
ATOM 783 C CA . VAL A 1 101 ? 19.111 2.044 -5.458 1.00 84.00 101 VAL A CA 1
ATOM 784 C C . VAL A 1 101 ? 17.622 1.782 -5.716 1.00 84.00 101 VAL A C 1
ATOM 786 O O . VAL A 1 101 ? 16.890 1.504 -4.761 1.00 84.00 101 VAL A O 1
ATOM 789 N N . PRO A 1 102 ? 17.150 1.819 -6.977 1.00 88.75 102 PRO A N 1
ATOM 790 C CA . PRO A 1 102 ? 15.755 1.536 -7.287 1.00 88.75 102 PRO A CA 1
ATOM 791 C C . PRO A 1 102 ? 15.397 0.061 -7.149 1.00 88.75 102 PRO A C 1
ATOM 793 O O . PRO A 1 102 ? 16.131 -0.825 -7.591 1.00 88.75 102 PRO A O 1
ATOM 796 N N . ILE A 1 103 ? 14.180 -0.198 -6.680 1.00 91.38 103 ILE A N 1
ATOM 797 C CA . ILE A 1 103 ? 13.531 -1.500 -6.831 1.00 91.38 103 ILE A CA 1
ATOM 798 C C . ILE A 1 103 ? 12.849 -1.496 -8.196 1.00 91.38 103 ILE A C 1
ATOM 800 O O . ILE A 1 103 ? 11.918 -0.729 -8.420 1.00 91.38 103 ILE A O 1
ATOM 804 N N . SER A 1 104 ? 13.316 -2.327 -9.125 1.00 92.81 104 SER A N 1
ATOM 805 C CA . SER A 1 104 ? 12.838 -2.318 -10.514 1.00 92.81 104 SER A CA 1
ATOM 806 C C . SER A 1 104 ? 12.327 -3.679 -10.965 1.00 92.81 104 SER A C 1
ATOM 808 O O . SER A 1 104 ? 12.707 -4.709 -10.411 1.00 92.81 104 SER A O 1
ATOM 810 N N . SER A 1 105 ? 11.493 -3.689 -12.002 1.00 92.62 105 SER A N 1
ATOM 811 C CA . SER A 1 105 ? 11.080 -4.909 -12.698 1.00 92.62 105 SER A CA 1
ATOM 812 C C . SER A 1 105 ? 12.276 -5.728 -13.204 1.00 92.62 105 SER A C 1
ATOM 814 O O . SER A 1 105 ? 13.375 -5.207 -13.408 1.00 92.62 105 SER A O 1
ATOM 816 N N . ARG A 1 106 ? 12.073 -7.027 -13.455 1.00 88.25 106 ARG A N 1
ATOM 817 C CA . ARG A 1 106 ? 13.097 -7.871 -14.101 1.00 88.25 106 ARG A CA 1
ATOM 818 C C . ARG A 1 106 ? 13.537 -7.284 -15.445 1.00 88.25 106 ARG A C 1
ATOM 820 O O . ARG A 1 106 ? 12.739 -6.677 -16.148 1.00 88.25 106 ARG A O 1
ATOM 827 N N . GLY A 1 107 ? 14.802 -7.506 -15.803 1.00 82.31 107 GLY A N 1
ATOM 828 C CA . GLY A 1 107 ? 15.347 -7.071 -17.093 1.00 82.31 107 GLY A CA 1
ATOM 829 C C . GLY A 1 107 ? 15.625 -5.567 -17.200 1.00 82.31 107 GLY A C 1
ATOM 830 O O . GLY A 1 107 ? 16.023 -5.101 -18.265 1.00 82.31 107 GLY A O 1
ATOM 831 N N . THR A 1 108 ? 15.456 -4.805 -16.115 1.00 82.88 108 THR A N 1
ATOM 832 C CA . THR A 1 108 ? 15.851 -3.395 -16.067 1.00 82.88 108 THR A CA 1
ATOM 833 C C . THR A 1 108 ? 17.367 -3.257 -15.9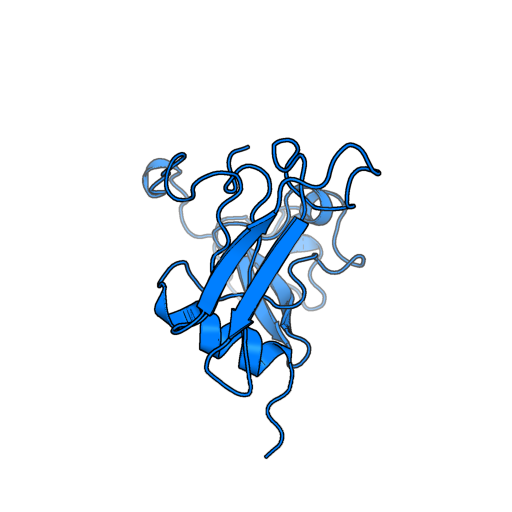65 1.00 82.88 108 THR A C 1
ATOM 835 O O . THR A 1 108 ? 17.993 -3.804 -15.058 1.00 82.88 108 THR A O 1
ATOM 838 N N . GLN A 1 109 ? 17.950 -2.485 -16.877 1.00 78.19 109 GLN A N 1
ATOM 839 C CA . GLN A 1 109 ? 19.317 -1.985 -16.784 1.00 78.19 109 GLN A CA 1
ATOM 840 C C . GLN A 1 109 ? 19.273 -0.533 -16.302 1.00 78.19 109 GLN A C 1
ATOM 842 O O . GLN A 1 109 ? 18.639 0.310 -16.937 1.00 78.19 109 GLN A O 1
ATOM 847 N N . SER A 1 110 ? 19.930 -0.244 -15.182 1.00 70.81 110 SER A N 1
ATOM 848 C CA . SER A 1 110 ? 20.082 1.112 -14.651 1.00 70.81 110 SER A CA 1
ATOM 849 C C . SER A 1 110 ? 21.446 1.673 -15.033 1.00 70.81 110 SER A C 1
ATOM 851 O O . SER A 1 110 ? 22.469 1.039 -14.767 1.00 70.81 110 SER A O 1
ATOM 853 N N . ILE A 1 111 ? 21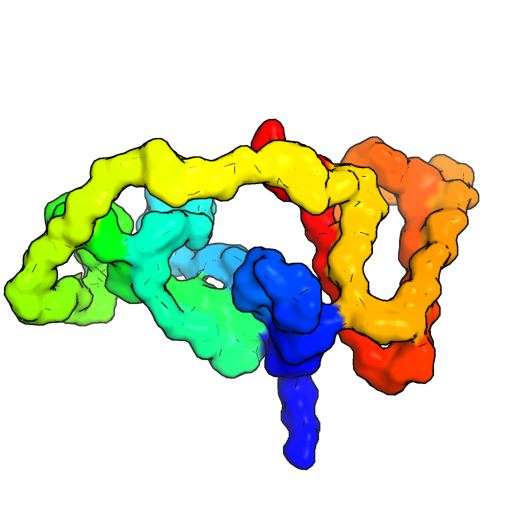.458 2.858 -15.635 1.00 65.56 111 ILE A N 1
ATOM 854 C CA . ILE A 1 111 ? 22.670 3.632 -15.898 1.00 65.56 111 ILE A CA 1
ATOM 855 C C . ILE A 1 111 ? 22.585 4.888 -15.034 1.00 65.56 111 ILE A C 1
ATOM 857 O O . ILE A 1 111 ? 21.660 5.689 -15.173 1.00 65.56 111 ILE A O 1
ATOM 861 N N . GLU A 1 112 ? 23.533 5.033 -14.115 1.00 62.66 112 GLU A N 1
ATOM 862 C CA . GLU A 1 112 ? 23.695 6.248 -13.319 1.00 62.66 112 GLU A CA 1
ATOM 863 C C . GLU A 1 112 ? 24.492 7.262 -14.143 1.00 62.66 112 GLU A C 1
ATOM 865 O O . GLU A 1 112 ? 25.564 6.948 -14.666 1.00 62.66 112 GLU A O 1
ATOM 870 N N . PHE A 1 113 ? 23.957 8.472 -14.283 1.00 51.72 113 PHE A N 1
ATOM 871 C CA . PHE A 1 113 ? 24.633 9.582 -14.939 1.00 51.72 113 PHE A CA 1
ATOM 872 C C . PHE A 1 113 ? 25.000 10.634 -13.905 1.00 51.72 113 PHE A C 1
ATOM 874 O O . PHE A 1 113 ? 24.115 11.204 -13.272 1.00 51.72 113 PHE A O 1
ATOM 881 N N . GLU A 1 114 ? 26.282 10.970 -13.797 1.00 48.06 114 GLU A N 1
ATOM 882 C CA . GLU A 1 114 ? 26.700 12.216 -13.157 1.00 48.06 114 GLU A CA 1
ATOM 883 C C . GLU A 1 114 ? 26.303 13.380 -14.074 1.00 48.06 114 GLU A C 1
ATOM 885 O O . GLU A 1 114 ? 26.917 13.621 -15.116 1.00 48.06 114 GLU A O 1
ATOM 890 N N . VAL A 1 115 ? 25.229 14.087 -13.723 1.00 46.31 115 VAL A N 1
ATOM 891 C CA . VAL A 1 115 ? 24.836 15.315 -14.416 1.00 46.31 115 VAL A CA 1
ATOM 892 C C . VAL A 1 115 ? 25.441 16.457 -13.623 1.00 46.31 115 VAL A C 1
ATOM 894 O O . VAL A 1 115 ? 24.968 16.781 -12.539 1.00 46.31 115 VAL A O 1
ATOM 897 N N . GLY A 1 116 ? 26.499 17.063 -14.162 1.00 48.62 116 GLY A N 1
ATOM 898 C CA . GLY A 1 116 ? 27.118 18.237 -13.559 1.00 48.62 116 GLY A CA 1
ATOM 899 C C . GLY A 1 116 ? 26.069 19.299 -13.216 1.00 48.62 116 GLY A C 1
ATOM 900 O O . GLY A 1 116 ? 25.401 19.816 -14.107 1.00 48.62 116 GLY A O 1
ATOM 901 N N . ALA A 1 117 ? 25.936 19.575 -11.916 1.00 39.78 117 ALA A N 1
ATOM 902 C CA . ALA A 1 117 ? 25.209 20.679 -11.293 1.00 39.78 117 ALA A CA 1
ATOM 903 C C . ALA A 1 117 ? 23.965 21.179 -12.055 1.00 39.78 117 ALA A C 1
ATOM 905 O O . ALA A 1 117 ? 23.986 22.242 -12.679 1.00 39.78 117 ALA A O 1
ATOM 906 N N . SER A 1 118 ? 22.833 20.483 -11.940 1.00 48.69 118 SER A N 1
ATOM 907 C CA . SER A 1 118 ? 21.548 21.139 -12.186 1.00 48.69 118 SER A CA 1
ATOM 908 C C . SER A 1 118 ? 20.442 20.570 -11.311 1.00 48.69 118 SER A C 1
ATOM 910 O O . SER A 1 118 ? 20.206 19.372 -11.335 1.00 48.69 118 SER A O 1
ATOM 912 N N . ALA A 1 119 ? 19.835 21.486 -10.549 1.00 47.44 119 ALA A N 1
ATOM 913 C CA . ALA A 1 119 ? 18.613 21.441 -9.744 1.00 47.44 119 ALA A CA 1
ATOM 914 C C . ALA A 1 119 ? 18.208 20.104 -9.067 1.00 47.44 119 ALA A C 1
ATOM 916 O O . ALA A 1 119 ? 18.032 19.089 -9.735 1.00 47.44 119 ALA A O 1
ATOM 917 N N . PRO A 1 120 ? 17.927 20.107 -7.747 1.00 46.75 120 PRO A N 1
ATOM 918 C CA . PRO A 1 120 ? 17.429 18.917 -7.059 1.00 46.75 120 PRO A CA 1
ATOM 919 C C . PRO A 1 120 ? 16.125 18.413 -7.699 1.00 46.75 120 PRO A C 1
ATOM 921 O O . PRO A 1 120 ? 15.169 19.173 -7.853 1.00 46.75 120 PRO A O 1
ATOM 924 N N . ILE A 1 121 ? 16.088 17.125 -8.056 1.00 48.00 121 ILE A N 1
ATOM 925 C CA . ILE A 1 121 ? 14.883 16.454 -8.558 1.00 48.00 121 ILE A CA 1
ATOM 926 C C . ILE A 1 121 ? 13.918 16.259 -7.373 1.00 48.00 121 ILE A C 1
ATOM 928 O O . ILE A 1 121 ? 14.289 15.586 -6.406 1.00 48.00 121 ILE A O 1
ATOM 932 N N . PRO A 1 122 ? 12.688 16.811 -7.412 1.00 42.22 122 PRO A N 1
ATOM 933 C CA . PRO A 1 122 ? 11.702 16.597 -6.356 1.00 42.22 122 PRO A CA 1
ATOM 934 C C . PRO A 1 122 ? 11.430 15.099 -6.150 1.00 42.22 122 PRO A C 1
ATOM 936 O O . PRO A 1 122 ? 11.101 14.392 -7.099 1.00 42.22 122 PRO A O 1
ATOM 939 N N . GLY A 1 123 ? 11.589 14.612 -4.916 1.00 50.47 123 GLY A N 1
ATOM 940 C CA . GLY A 1 123 ? 11.365 13.205 -4.554 1.00 50.47 123 GLY A CA 1
ATOM 941 C C . GLY A 1 123 ? 12.564 12.262 -4.744 1.00 50.47 123 GLY A C 1
ATOM 942 O O . GLY A 1 123 ? 12.467 11.094 -4.373 1.00 50.47 123 GLY A O 1
ATOM 943 N N . ALA A 1 124 ? 13.703 12.733 -5.265 1.00 48.22 124 ALA A N 1
ATOM 944 C CA . ALA A 1 124 ? 14.930 11.936 -5.322 1.00 48.22 124 ALA A CA 1
ATOM 945 C C . ALA A 1 124 ? 15.705 12.000 -3.986 1.00 48.22 124 ALA A C 1
ATOM 947 O O . ALA A 1 124 ? 15.773 13.068 -3.370 1.00 48.22 124 ALA A O 1
ATOM 948 N N . PRO A 1 125 ? 16.312 10.892 -3.509 1.00 48.03 125 PRO A N 1
ATOM 949 C CA . PRO A 1 125 ? 17.169 10.927 -2.328 1.00 48.03 125 PRO A CA 1
ATOM 950 C C . PRO A 1 125 ? 18.356 11.878 -2.533 1.00 48.03 125 PRO A C 1
ATOM 952 O O . PRO A 1 125 ? 18.957 11.930 -3.606 1.00 48.03 125 PRO A O 1
ATOM 955 N N . S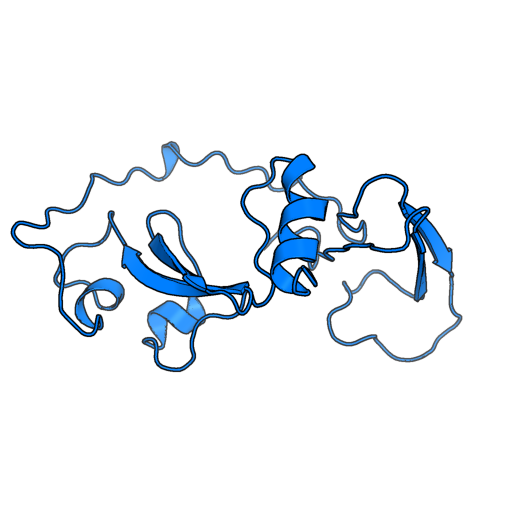ER A 1 126 ? 18.735 12.584 -1.465 1.00 49.03 126 SER A N 1
ATOM 956 C CA . SER A 1 126 ? 19.729 13.673 -1.433 1.00 49.03 126 SER A CA 1
ATOM 957 C C . SER A 1 126 ? 21.157 13.301 -1.863 1.00 49.03 126 SER A C 1
ATOM 959 O O . SER A 1 126 ? 22.027 14.166 -1.897 1.00 49.03 126 SER A O 1
ATOM 961 N N . LYS A 1 127 ? 21.413 12.029 -2.188 1.00 44.00 127 LYS A N 1
ATOM 962 C CA . LYS A 1 127 ? 22.709 11.512 -2.652 1.00 44.00 127 LYS A CA 1
ATOM 963 C C . LYS A 1 127 ? 22.823 11.336 -4.163 1.00 44.00 127 LYS A C 1
ATOM 965 O O . LYS A 1 127 ? 23.885 10.934 -4.626 1.00 44.00 127 LYS A O 1
ATOM 970 N N . ILE A 1 128 ? 21.767 11.604 -4.923 1.00 48.81 128 ILE A N 1
ATOM 971 C CA . ILE A 1 128 ? 21.832 11.508 -6.379 1.00 48.81 128 ILE A CA 1
ATOM 972 C C . ILE A 1 128 ? 22.175 12.901 -6.917 1.00 48.81 128 ILE A C 1
ATOM 974 O O . ILE A 1 128 ? 21.295 13.712 -7.188 1.00 48.81 128 ILE A O 1
ATOM 978 N N . GLU A 1 129 ? 23.470 13.184 -7.062 1.00 48.69 129 GLU A N 1
ATOM 979 C CA . GLU A 1 129 ? 23.996 14.394 -7.726 1.00 48.69 129 GLU A CA 1
ATOM 980 C C . GLU A 1 129 ? 23.922 14.264 -9.269 1.00 48.69 129 GLU A C 1
ATOM 982 O O . GLU A 1 129 ? 24.756 14.771 -10.011 1.00 48.69 129 GLU A O 1
ATOM 987 N N . GLY A 1 130 ? 22.932 13.519 -9.769 1.00 56.66 130 GLY A N 1
ATOM 988 C CA . GLY A 1 130 ? 22.885 13.013 -11.134 1.00 56.66 130 GLY A CA 1
ATOM 989 C C . GLY A 1 130 ? 21.509 12.483 -11.549 1.00 56.66 130 GLY A C 1
ATOM 990 O O . GLY A 1 130 ? 20.562 12.461 -10.769 1.00 56.66 130 GLY A O 1
ATOM 991 N N . GLY A 1 131 ? 21.372 12.083 -12.808 1.00 65.25 131 GLY A N 1
ATOM 992 C CA . GLY A 1 131 ? 20.158 11.450 -13.326 1.00 65.25 131 GLY A CA 1
ATOM 993 C C . GLY A 1 131 ? 20.277 9.928 -13.297 1.00 65.25 131 GLY A C 1
ATOM 994 O O . GLY A 1 131 ? 21.372 9.386 -13.422 1.00 65.25 131 GLY A O 1
ATOM 995 N N . ILE A 1 132 ? 19.153 9.221 -13.185 1.00 70.62 132 ILE A N 1
ATOM 996 C CA . ILE A 1 132 ? 19.100 7.773 -13.429 1.00 70.62 132 ILE A CA 1
ATOM 997 C C . ILE A 1 132 ? 18.387 7.562 -14.764 1.00 70.62 132 ILE A C 1
ATOM 999 O O . ILE A 1 132 ? 17.250 8.002 -14.931 1.00 70.62 132 ILE A O 1
ATOM 1003 N N . GLU A 1 133 ? 19.025 6.867 -15.704 1.00 80.69 133 GLU A N 1
ATOM 1004 C CA . GLU A 1 133 ? 18.333 6.313 -16.870 1.00 80.69 133 GLU A CA 1
ATOM 1005 C C . GLU A 1 133 ? 18.033 4.840 -16.624 1.00 80.69 133 GLU A C 1
ATOM 1007 O O . GLU A 1 133 ? 18.884 4.064 -16.181 1.00 80.69 133 GLU A O 1
ATOM 1012 N N . LEU A 1 134 ? 16.809 4.447 -16.955 1.00 79.44 134 LEU A N 1
ATOM 1013 C CA . LEU A 1 134 ? 16.367 3.066 -16.889 1.00 79.44 134 LEU A CA 1
ATOM 1014 C C . LEU A 1 134 ? 16.061 2.580 -18.293 1.00 79.44 134 LEU A C 1
ATOM 1016 O O . LEU A 1 134 ? 15.261 3.178 -19.013 1.00 79.44 134 LEU A O 1
ATOM 1020 N N . LYS A 1 135 ? 16.661 1.452 -18.653 1.00 83.38 135 LYS A N 1
ATOM 1021 C CA . LYS A 1 135 ? 16.353 0.730 -19.882 1.00 83.38 135 LYS A CA 1
ATOM 1022 C C . LYS A 1 135 ? 15.650 -0.558 -19.506 1.00 83.38 135 LYS A C 1
ATOM 1024 O O . LYS A 1 135 ? 16.235 -1.437 -18.878 1.00 83.38 135 LYS A O 1
ATOM 1029 N N . PHE A 1 136 ? 14.382 -0.653 -19.878 1.00 85.31 136 PHE A N 1
ATOM 1030 C CA . PHE A 1 136 ? 13.589 -1.861 -19.709 1.00 85.31 136 PHE A CA 1
ATOM 1031 C C . PHE A 1 136 ? 13.761 -2.737 -20.949 1.00 85.31 136 PHE A C 1
ATOM 1033 O O . PHE A 1 136 ? 13.697 -2.240 -22.073 1.00 85.31 136 PHE A O 1
ATOM 1040 N N . SER A 1 137 ? 13.973 -4.039 -20.759 1.00 83.88 137 SER A N 1
ATOM 1041 C CA . SER A 1 137 ? 14.019 -4.994 -21.873 1.00 83.88 137 SER A CA 1
ATOM 1042 C C . SER A 1 137 ? 12.638 -5.294 -22.464 1.00 83.88 137 SER A C 1
ATOM 1044 O O . SER A 1 137 ? 12.541 -5.812 -23.573 1.00 83.88 137 SER A O 1
ATOM 1046 N N . ASP A 1 138 ? 11.579 -4.984 -21.715 1.00 83.69 138 ASP A N 1
ATOM 1047 C CA . ASP A 1 138 ? 10.182 -5.223 -22.062 1.00 83.69 138 ASP A CA 1
ATOM 1048 C C . ASP A 1 138 ? 9.429 -3.920 -22.366 1.00 83.69 138 ASP A C 1
ATOM 1050 O O . ASP A 1 138 ? 9.793 -2.837 -21.911 1.00 83.69 138 ASP A O 1
ATOM 1054 N N . SER A 1 139 ? 8.296 -4.031 -23.069 1.00 86.88 139 SER A N 1
ATOM 1055 C CA . SER A 1 139 ? 7.388 -2.904 -23.357 1.00 86.88 139 SER A CA 1
ATOM 1056 C C . SER A 1 139 ? 6.688 -2.323 -22.121 1.00 86.88 139 SER A C 1
ATOM 1058 O O . SER A 1 139 ? 5.941 -1.351 -22.227 1.00 86.88 139 SER A O 1
ATOM 1060 N N . ARG A 1 140 ? 6.892 -2.935 -20.950 1.00 89.56 140 ARG A N 1
ATOM 1061 C CA . ARG A 1 140 ? 6.365 -2.507 -19.655 1.00 89.56 140 ARG A CA 1
ATOM 1062 C C . ARG A 1 140 ? 7.482 -2.593 -18.626 1.00 89.56 140 ARG A C 1
ATOM 1064 O O . ARG A 1 140 ? 8.144 -3.621 -18.526 1.00 89.56 140 ARG A O 1
ATOM 1071 N N . GLY A 1 141 ? 7.627 -1.536 -17.842 1.00 91.31 141 GLY A N 1
ATOM 1072 C CA . GLY A 1 141 ? 8.585 -1.443 -16.751 1.00 91.31 141 GLY A CA 1
ATOM 1073 C C . GLY A 1 141 ? 7.919 -0.897 -15.498 1.00 91.31 141 GLY A C 1
ATOM 1074 O O . GLY A 1 141 ? 6.895 -0.219 -15.577 1.00 91.31 141 GLY A O 1
ATOM 1075 N N . ALA A 1 142 ? 8.499 -1.203 -14.345 1.00 93.12 142 ALA A N 1
ATOM 1076 C CA . ALA A 1 142 ? 8.133 -0.587 -13.078 1.00 93.12 142 ALA A CA 1
ATOM 1077 C C . ALA A 1 142 ? 9.399 -0.298 -12.276 1.00 93.12 142 ALA A C 1
ATOM 1079 O O . ALA A 1 142 ? 10.375 -1.050 -12.354 1.00 93.12 142 ALA A O 1
ATOM 1080 N N . MET A 1 143 ? 9.372 0.790 -11.516 1.00 92.12 143 MET A N 1
ATOM 1081 C CA . MET A 1 143 ? 10.462 1.220 -10.650 1.00 92.12 143 MET A CA 1
ATOM 1082 C C . MET A 1 143 ? 9.869 1.905 -9.419 1.00 92.12 143 MET A C 1
ATOM 1084 O O . MET A 1 143 ? 8.907 2.661 -9.533 1.00 92.12 143 MET A O 1
ATOM 1088 N N . LEU A 1 144 ? 10.451 1.637 -8.258 1.00 91.19 144 LEU A N 1
ATOM 1089 C CA . LEU A 1 144 ? 10.180 2.303 -6.995 1.00 91.19 144 LEU A CA 1
ATOM 1090 C C . LEU A 1 144 ? 11.496 2.844 -6.442 1.00 91.19 144 LEU A C 1
ATOM 1092 O O . LEU A 1 144 ? 12.450 2.090 -6.236 1.00 91.19 144 LEU A O 1
ATOM 1096 N N . MET A 1 145 ? 11.525 4.149 -6.189 1.00 88.62 145 MET A N 1
ATOM 1097 C CA . MET A 1 145 ? 12.600 4.803 -5.455 1.00 88.62 145 MET A CA 1
ATOM 1098 C C . MET A 1 145 ? 12.171 5.004 -4.016 1.00 88.62 145 MET A C 1
ATOM 1100 O O . MET A 1 145 ? 11.168 5.658 -3.751 1.00 88.62 145 MET A O 1
ATOM 1104 N N . LEU A 1 146 ? 12.952 4.454 -3.092 1.00 87.50 146 LEU A N 1
ATOM 1105 C CA . LEU A 1 146 ? 12.738 4.649 -1.667 1.00 87.50 146 LEU A CA 1
ATOM 1106 C C . LEU A 1 146 ? 13.636 5.794 -1.178 1.00 87.50 146 LEU A C 1
ATOM 1108 O O . LEU A 1 146 ? 14.866 5.675 -1.281 1.00 87.50 146 LEU A O 1
ATOM 1112 N N . PRO A 1 147 ? 13.072 6.883 -0.626 1.00 82.25 147 PRO A N 1
ATOM 1113 C CA . PRO A 1 147 ? 13.857 7.923 0.027 1.00 82.25 147 PRO A CA 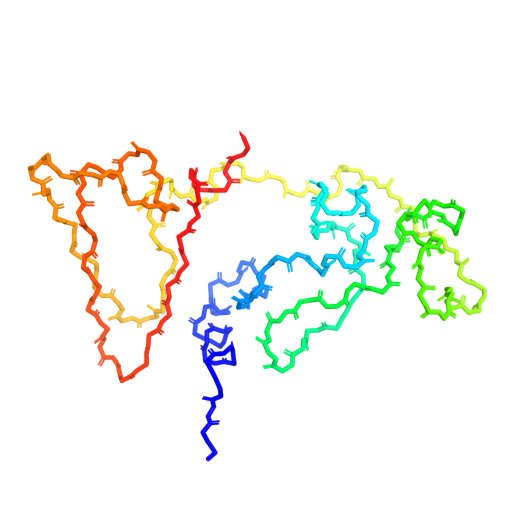1
ATOM 1114 C C . PRO A 1 147 ? 14.752 7.297 1.096 1.00 82.25 147 PRO A C 1
ATOM 1116 O O . PRO A 1 147 ? 14.280 6.540 1.937 1.00 82.25 147 PRO A O 1
ATOM 1119 N N . ASN A 1 148 ? 16.060 7.541 1.018 1.00 83.56 148 ASN A N 1
ATOM 1120 C CA . ASN A 1 148 ? 17.065 6.973 1.924 1.00 83.56 148 ASN A CA 1
ATOM 1121 C C . ASN A 1 148 ? 17.044 5.436 2.080 1.00 83.56 148 ASN A C 1
ATOM 1123 O O . ASN A 1 148 ? 17.624 4.913 3.021 1.00 83.56 148 ASN A O 1
ATOM 1127 N N . GLY A 1 149 ? 16.443 4.686 1.149 1.00 82.88 149 GLY A N 1
ATOM 1128 C CA . GLY A 1 149 ? 16.270 3.238 1.317 1.00 82.88 149 GLY A CA 1
ATOM 1129 C C . GLY A 1 149 ? 15.193 2.875 2.346 1.00 82.88 149 GLY A C 1
ATOM 1130 O O . GLY A 1 149 ? 15.259 1.803 2.936 1.00 82.88 149 GLY A O 1
ATOM 1131 N N . ALA A 1 150 ? 14.217 3.764 2.557 1.00 82.31 150 ALA A N 1
ATOM 1132 C CA . ALA A 1 150 ? 13.149 3.637 3.549 1.00 82.31 150 ALA A CA 1
ATOM 1133 C C . ALA A 1 150 ? 13.642 3.559 5.006 1.00 82.31 150 ALA A C 1
ATOM 1135 O O . ALA A 1 150 ? 12.935 3.051 5.872 1.00 82.31 150 ALA A O 1
ATOM 1136 N N . SER A 1 151 ? 14.848 4.060 5.288 1.00 73.62 151 SER A N 1
ATOM 1137 C CA . SER A 1 151 ? 15.273 4.337 6.659 1.00 73.62 151 SER A CA 1
ATOM 1138 C C . SER A 1 151 ? 14.639 5.643 7.139 1.00 73.62 151 SER A C 1
ATOM 1140 O O . SER A 1 151 ? 14.767 6.656 6.440 1.00 73.62 151 SER A O 1
ATOM 1142 N N . GLU A 1 152 ? 14.006 5.611 8.312 1.00 59.91 152 GLU A N 1
ATOM 1143 C CA . GLU A 1 152 ? 13.609 6.815 9.061 1.00 59.91 152 GLU A CA 1
ATOM 1144 C C . GLU A 1 152 ? 14.816 7.607 9.581 1.00 59.91 152 GLU A C 1
ATOM 1146 O O . GLU A 1 152 ? 15.847 6.976 9.925 1.00 59.91 152 GLU A O 1
#